Protein AF-A0A2S6QS52-F1 (afdb_monomer)

Foldseek 3Di:
DPPVVVVCLVVVLVPDVLLQVQLLCLLPCNVHPDPVVSLVSLQVSLQVVLVVVVVVVVVVVDDDDPVRSVVSSVSSNVSSNVSSVVNNVVVVVVVVVD

Solvent-accessible surface area (backbone atoms only — not comparable to full-atom values): 5265 Å² total; per-residue (Å²): 129,65,66,63,59,57,52,50,50,52,56,54,49,76,69,35,64,66,50,57,52,52,21,44,50,47,38,32,67,79,78,45,83,49,66,71,60,37,54,51,51,31,42,54,50,10,43,53,52,23,50,54,49,52,53,52,43,42,73,73,70,50,85,73,54,74,68,56,47,52,50,48,32,50,51,32,24,52,48,24,41,52,53,16,52,53,40,33,52,52,55,52,52,56,63,72,76,108

Secondary structure (DSSP, 8-state):
--HHHHHHHHHHHHT-HHHHHHHHHHHSTTT-S-HHHHHHHHHHHHHHHHHHHHHHHHHTT----HHHHHHHHHHHHHHHHHHHHHHHHHHHHHHHH-

Nearest PDB structures (foldseek):
  5cfb-assembly1_C  TM=4.568E-01  e=6.504E+00  Homo sapiens

Mean predicted aligned error: 4.73 Å

Sequence (98 aa):
MNYDFFHLLIIGSIKDPILWILSLVISSNVISSNFQRKLLYLSIAGIIWGYIRLYVYKSFGQQFNFEETLLLLFVCLLLMISVGIIFYFLIRCLKSII

Structure (mmCIF, N/CA/C/O backbone):
data_AF-A0A2S6QS52-F1
#
_entry.id   AF-A0A2S6QS52-F1
#
loop_
_atom_site.group_PDB
_atom_site.id
_atom_site.type_symbol
_atom_site.label_atom_id
_atom_site.label_alt_id
_atom_site.label_comp_id
_atom_site.label_asym_id
_atom_site.label_entity_id
_atom_site.label_seq_id
_atom_site.pdbx_PDB_ins_code
_atom_site.Cartn_x
_atom_site.Cartn_y
_atom_site.Cartn_z
_atom_site.occupancy
_atom_site.B_iso_or_equiv
_atom_site.auth_seq_id
_atom_site.auth_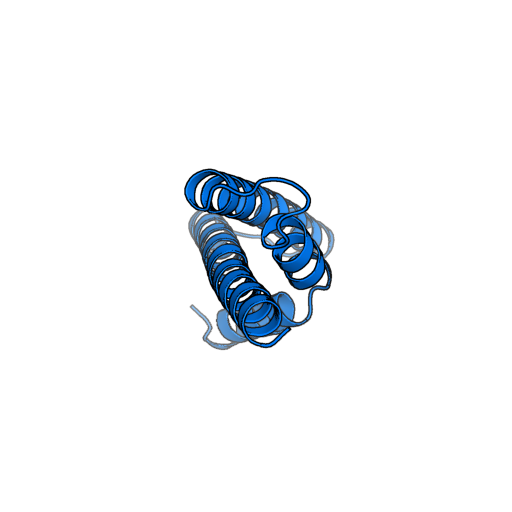comp_id
_atom_site.auth_asym_id
_atom_site.auth_atom_id
_atom_site.pdbx_PDB_model_num
ATOM 1 N N . MET A 1 1 ? 0.375 0.259 -21.963 1.00 50.47 1 MET A N 1
ATOM 2 C CA . MET A 1 1 ? 0.761 -0.613 -20.832 1.00 50.47 1 MET A CA 1
ATOM 3 C C . MET A 1 1 ? 0.190 -1.999 -21.067 1.00 50.47 1 MET A C 1
ATOM 5 O O . MET A 1 1 ? -0.972 -2.082 -21.442 1.00 50.47 1 MET A O 1
ATOM 9 N N . ASN A 1 2 ? 0.978 -3.063 -20.889 1.00 56.50 2 ASN A N 1
ATOM 10 C CA . ASN A 1 2 ? 0.460 -4.431 -20.980 1.00 56.50 2 ASN A CA 1
ATOM 11 C C . ASN A 1 2 ? -0.497 -4.670 -19.806 1.00 56.50 2 ASN A C 1
ATOM 13 O O . ASN A 1 2 ? -0.078 -4.577 -18.653 1.00 56.50 2 ASN A O 1
ATOM 17 N N . TYR A 1 3 ? -1.768 -4.963 -20.089 1.00 59.97 3 TYR A N 1
ATOM 18 C CA . TYR A 1 3 ? -2.777 -5.294 -19.075 1.00 59.97 3 TYR A CA 1
ATOM 19 C C . TYR A 1 3 ? -2.294 -6.397 -18.114 1.00 59.97 3 TYR A C 1
ATOM 21 O O . TYR A 1 3 ? -2.582 -6.341 -16.918 1.00 59.97 3 TYR A O 1
ATOM 29 N N . ASP A 1 4 ? -1.466 -7.319 -18.612 1.00 75.06 4 ASP A N 1
ATOM 30 C CA . ASP A 1 4 ? -0.837 -8.386 -17.829 1.00 75.06 4 ASP A CA 1
ATOM 31 C C . ASP A 1 4 ? 0.019 -7.864 -16.676 1.00 75.06 4 ASP A C 1
ATOM 33 O O . ASP A 1 4 ? -0.036 -8.404 -15.573 1.00 75.06 4 ASP A O 1
ATOM 37 N N . PHE A 1 5 ? 0.774 -6.783 -16.883 1.00 72.62 5 PHE A N 1
ATOM 38 C CA . PHE A 1 5 ? 1.644 -6.238 -15.843 1.00 72.62 5 PHE A CA 1
ATOM 39 C C . PHE A 1 5 ? 0.828 -5.702 -14.665 1.00 72.62 5 PHE A C 1
ATOM 41 O O . PHE A 1 5 ? 1.109 -6.027 -13.514 1.00 72.62 5 PHE A O 1
ATOM 48 N N . PHE A 1 6 ? -0.225 -4.934 -14.948 1.00 74.00 6 PHE A N 1
ATOM 49 C CA . PHE A 1 6 ? -1.088 -4.360 -13.915 1.00 74.00 6 PHE A CA 1
ATOM 50 C C . PHE A 1 6 ? -1.859 -5.448 -13.156 1.00 74.00 6 PHE A C 1
ATOM 52 O O . PHE A 1 6 ? -1.971 -5.408 -11.928 1.00 74.00 6 PHE A O 1
ATOM 59 N N . HIS A 1 7 ? -2.335 -6.467 -13.873 1.00 78.62 7 HIS A N 1
ATOM 60 C CA . HIS A 1 7 ? -3.050 -7.587 -13.272 1.00 78.62 7 HIS A CA 1
ATOM 61 C C . HIS A 1 7 ? -2.136 -8.443 -12.379 1.00 78.62 7 HIS A C 1
ATOM 63 O O . HIS A 1 7 ? -2.529 -8.830 -11.272 1.00 78.62 7 HIS A O 1
ATOM 69 N N . LEU A 1 8 ? -0.900 -8.701 -12.818 1.00 80.62 8 LEU A N 1
ATOM 70 C CA . LEU A 1 8 ? 0.117 -9.396 -12.025 1.00 80.62 8 LEU A CA 1
ATOM 71 C C . LEU A 1 8 ? 0.520 -8.585 -10.791 1.00 80.62 8 LEU A C 1
ATOM 73 O O . LEU A 1 8 ? 0.672 -9.152 -9.706 1.00 80.62 8 LEU A O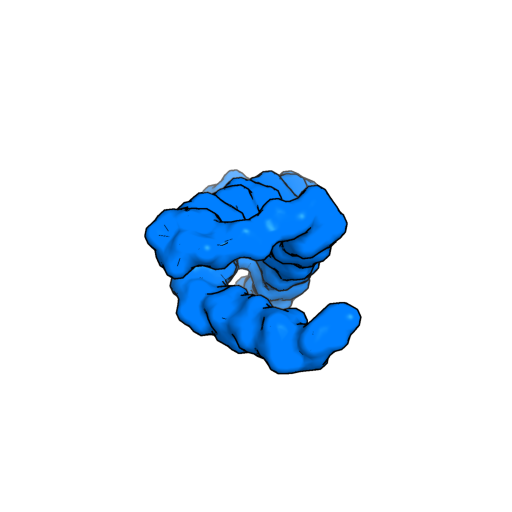 1
ATOM 77 N N . LEU A 1 9 ? 0.629 -7.262 -10.934 1.00 81.94 9 LEU A N 1
ATOM 78 C CA . LEU A 1 9 ? 0.930 -6.350 -9.837 1.00 81.94 9 LEU A CA 1
ATOM 79 C C . LEU A 1 9 ? -0.114 -6.487 -8.725 1.00 81.94 9 LEU A C 1
ATOM 81 O O . LEU A 1 9 ? 0.257 -6.758 -7.583 1.00 81.94 9 LEU A O 1
ATOM 85 N N . ILE A 1 10 ? -1.403 -6.384 -9.069 1.00 83.12 10 ILE A N 1
ATOM 86 C CA . ILE A 1 10 ? -2.519 -6.477 -8.117 1.00 83.12 10 ILE A CA 1
ATOM 87 C C . ILE A 1 10 ? -2.588 -7.858 -7.467 1.00 83.12 10 ILE A C 1
ATOM 89 O O . ILE A 1 10 ? -2.668 -7.945 -6.242 1.00 83.12 10 ILE A O 1
ATOM 93 N N . ILE A 1 11 ? -2.521 -8.943 -8.246 1.00 85.88 11 ILE A N 1
ATOM 94 C CA . ILE A 1 11 ? -2.572 -10.301 -7.679 1.00 85.88 11 ILE A CA 1
ATOM 95 C C . ILE A 1 11 ? -1.405 -10.519 -6.715 1.00 85.88 11 ILE A C 1
ATOM 97 O O . ILE A 1 11 ? -1.605 -11.036 -5.614 1.00 85.88 11 ILE A O 1
ATOM 101 N N . GLY A 1 12 ? -0.196 -10.111 -7.107 1.00 85.12 12 GLY A N 1
ATOM 102 C CA . GLY A 1 12 ? 0.970 -10.196 -6.237 1.00 85.12 12 GLY A CA 1
ATOM 103 C C . GLY A 1 12 ? 0.793 -9.374 -4.959 1.00 85.12 12 GLY A C 1
ATOM 104 O O . GLY A 1 12 ? 1.219 -9.815 -3.900 1.00 85.12 12 GLY A O 1
ATOM 105 N N . SER A 1 13 ? 0.112 -8.222 -5.039 1.00 85.94 13 SER A N 1
ATOM 106 C CA . SER A 1 13 ? -0.147 -7.347 -3.889 1.00 85.94 13 SER A CA 1
ATOM 107 C C . SER A 1 13 ? -1.042 -8.023 -2.870 1.00 85.94 13 SER A C 1
ATOM 109 O O . SER A 1 13 ? -0.769 -7.995 -1.678 1.00 85.94 13 SER A O 1
ATOM 111 N N . ILE A 1 14 ? -2.129 -8.619 -3.357 1.00 88.75 14 ILE A N 1
ATOM 112 C CA . ILE A 1 14 ? -3.148 -9.249 -2.520 1.00 88.75 14 ILE A CA 1
ATOM 113 C C . ILE A 1 14 ? -2.582 -10.495 -1.839 1.00 88.75 14 ILE A C 1
ATOM 115 O O . ILE A 1 14 ? -3.013 -10.848 -0.749 1.00 88.75 14 ILE A O 1
ATOM 119 N N . LYS A 1 15 ? -1.607 -11.168 -2.453 1.00 89.25 15 LYS A N 1
ATOM 120 C CA . LYS A 1 15 ? -0.945 -12.335 -1.856 1.00 89.25 15 LYS A CA 1
ATOM 121 C C . LYS A 1 15 ? 0.170 -11.971 -0.874 1.00 89.25 15 LYS A C 1
ATOM 123 O O . LYS A 1 15 ? 0.673 -12.865 -0.200 1.00 89.25 15 LYS A O 1
ATOM 128 N N . ASP A 1 16 ? 0.562 -10.702 -0.788 1.00 91.00 16 ASP A N 1
ATOM 129 C CA . ASP A 1 16 ? 1.662 -10.276 0.070 1.00 91.00 16 ASP A CA 1
ATOM 130 C C . ASP A 1 16 ? 1.218 -10.238 1.548 1.00 91.00 16 ASP A C 1
ATOM 132 O O . ASP A 1 16 ? 0.300 -9.486 1.897 1.00 91.00 16 ASP A O 1
ATOM 136 N N . PRO A 1 17 ? 1.843 -11.020 2.448 1.00 92.19 17 PRO A N 1
ATOM 137 C CA . PRO A 1 17 ? 1.468 -11.042 3.860 1.00 92.19 17 PRO A CA 1
ATOM 138 C C . PRO A 1 17 ? 1.666 -9.688 4.554 1.00 92.19 17 PRO A C 1
ATOM 140 O O . PRO A 1 17 ? 0.948 -9.395 5.514 1.00 92.19 17 PRO A O 1
ATOM 143 N N . ILE A 1 18 ? 2.587 -8.842 4.070 1.00 93.62 18 ILE A N 1
ATOM 144 C CA . ILE A 1 18 ? 2.861 -7.524 4.666 1.00 93.62 18 ILE A CA 1
ATOM 145 C C . ILE A 1 18 ? 1.605 -6.646 4.640 1.00 93.62 18 ILE A C 1
ATOM 147 O O . ILE A 1 18 ? 1.296 -5.993 5.640 1.00 93.62 18 ILE A O 1
ATOM 151 N N . LEU A 1 19 ? 0.855 -6.678 3.531 1.00 94.69 19 LEU A N 1
ATOM 152 C CA . LEU A 1 19 ? -0.397 -5.939 3.370 1.00 94.69 19 LEU A CA 1
ATOM 153 C C . LEU A 1 19 ? -1.388 -6.302 4.478 1.00 94.69 19 LEU A C 1
ATOM 155 O O . LEU A 1 19 ? -1.893 -5.421 5.173 1.00 94.69 19 LEU A O 1
ATOM 159 N N . TRP A 1 20 ? -1.643 -7.596 4.661 1.00 95.00 20 TRP A N 1
ATOM 160 C CA . TRP A 1 20 ? -2.639 -8.088 5.610 1.00 95.00 20 TRP A CA 1
ATOM 161 C C . TRP A 1 20 ? -2.239 -7.835 7.060 1.00 95.00 20 TRP A C 1
ATOM 163 O O . TRP A 1 20 ? -3.057 -7.343 7.838 1.00 95.00 20 TRP A O 1
ATOM 173 N N . ILE A 1 21 ? -0.984 -8.125 7.416 1.00 93.81 21 ILE A N 1
ATOM 174 C CA . ILE A 1 21 ? -0.487 -7.990 8.791 1.00 93.81 21 ILE A CA 1
ATOM 175 C C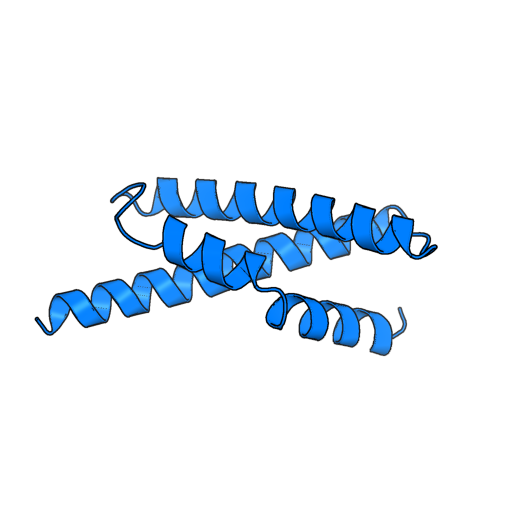 . ILE A 1 21 ? -0.487 -6.520 9.215 1.00 93.81 21 ILE A C 1
ATOM 177 O O . ILE A 1 21 ? -1.069 -6.187 10.248 1.00 93.81 21 ILE A O 1
ATOM 181 N N . LEU A 1 22 ? 0.116 -5.627 8.421 1.00 94.69 22 LEU A N 1
ATOM 182 C CA . LEU A 1 22 ? 0.178 -4.204 8.770 1.00 94.69 22 LEU A CA 1
ATOM 183 C C . LEU A 1 22 ? -1.213 -3.578 8.802 1.00 94.69 22 LEU A C 1
ATOM 185 O O . LEU A 1 22 ? -1.528 -2.858 9.751 1.00 94.69 22 LEU A O 1
ATOM 189 N N . SER A 1 23 ? -2.060 -3.891 7.816 1.00 93.94 23 SER A N 1
ATOM 190 C CA . SER A 1 23 ? -3.4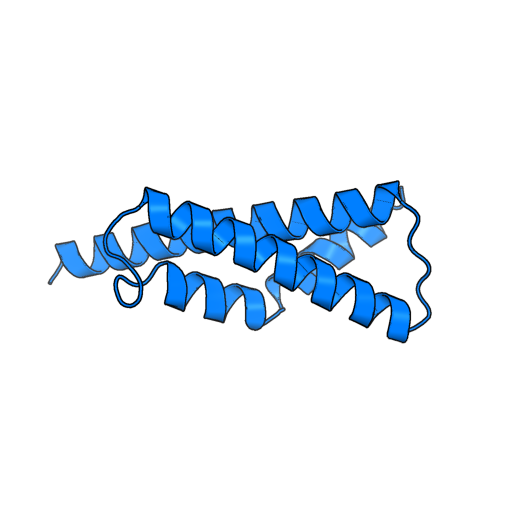33 -3.385 7.786 1.00 93.94 23 SER A CA 1
ATOM 191 C C . SER A 1 23 ? -4.204 -3.812 9.031 1.00 93.94 23 SER A C 1
ATOM 193 O O . SER A 1 23 ? -4.846 -2.981 9.665 1.00 93.94 23 SER A O 1
ATOM 195 N N . LEU A 1 24 ? -4.116 -5.085 9.427 1.00 94.12 24 LEU A N 1
ATOM 196 C CA . LEU A 1 24 ? -4.822 -5.599 10.599 1.00 94.12 24 LEU A CA 1
ATOM 197 C C . LEU A 1 24 ? -4.293 -4.980 11.896 1.00 94.12 24 LEU A C 1
ATOM 199 O O . LEU A 1 24 ? -5.089 -4.529 12.717 1.00 94.12 24 LEU A O 1
ATOM 203 N N . VAL A 1 25 ? -2.972 -4.908 12.076 1.00 93.44 25 VAL A N 1
ATOM 204 C CA . VAL A 1 25 ? -2.353 -4.354 13.291 1.00 93.44 25 VAL A CA 1
ATOM 205 C C . VAL A 1 25 ? -2.658 -2.861 13.439 1.00 93.44 25 VAL A C 1
ATOM 207 O O . VAL A 1 25 ? -3.065 -2.431 14.516 1.00 93.44 25 VAL A O 1
ATOM 210 N N . ILE A 1 26 ? -2.532 -2.066 12.375 1.00 92.88 26 ILE A N 1
ATOM 211 C CA . ILE A 1 26 ? -2.807 -0.620 12.421 1.00 92.88 26 ILE A CA 1
ATOM 212 C C . ILE A 1 26 ? -4.302 -0.341 12.579 1.00 92.88 26 ILE A C 1
ATOM 214 O O . ILE A 1 26 ? -4.696 0.563 13.324 1.00 92.88 26 ILE A O 1
ATOM 218 N N . SER A 1 27 ? -5.150 -1.117 11.904 1.00 91.50 27 SER A N 1
ATOM 219 C CA . SER A 1 27 ? -6.599 -0.972 12.029 1.00 91.50 27 SER A CA 1
ATOM 220 C C . SER A 1 27 ? -7.137 -1.499 13.348 1.00 91.50 27 SER A C 1
ATOM 222 O O . SER A 1 27 ? -8.169 -1.005 13.819 1.00 91.50 27 SER A O 1
ATOM 224 N N . SER A 1 28 ? -6.437 -2.429 13.995 1.00 84.62 28 SER A N 1
ATOM 225 C CA . SER A 1 28 ? -6.718 -2.790 15.377 1.00 84.62 28 SER A CA 1
ATOM 226 C C . SER A 1 28 ? -6.526 -1.567 16.279 1.00 84.62 28 SER A C 1
ATOM 228 O O . SER A 1 28 ? -5.670 -0.714 16.057 1.00 84.62 28 SER A O 1
ATOM 230 N N . ASN A 1 29 ? -7.348 -1.436 17.318 1.00 82.88 29 ASN A N 1
ATOM 231 C CA . ASN A 1 29 ? -7.210 -0.343 18.290 1.00 82.88 29 ASN A CA 1
ATOM 232 C C . ASN A 1 29 ? -5.934 -0.461 19.154 1.00 82.88 29 ASN A C 1
ATOM 234 O O . ASN A 1 29 ? -5.826 0.251 20.146 1.00 82.88 29 ASN A O 1
ATOM 238 N N . VAL A 1 30 ? -4.990 -1.343 18.798 1.00 81.12 30 VAL A N 1
ATOM 239 C CA . VAL A 1 30 ? -3.732 -1.566 19.520 1.00 81.12 30 VAL A CA 1
ATOM 240 C C . VAL A 1 30 ? -2.824 -0.338 19.438 1.00 81.12 30 VAL A C 1
ATOM 242 O O . VAL A 1 30 ? -2.281 0.075 20.455 1.00 81.12 30 VAL A O 1
ATOM 245 N N . ILE A 1 31 ? -2.677 0.273 18.256 1.00 80.38 31 ILE A N 1
ATOM 246 C CA . ILE A 1 31 ? -1.760 1.415 18.066 1.00 80.38 31 ILE A CA 1
ATOM 247 C C . ILE A 1 31 ? -2.444 2.751 18.386 1.00 80.38 31 ILE A C 1
ATOM 249 O O . ILE A 1 31 ? -1.866 3.632 19.020 1.00 80.38 31 ILE A O 1
ATOM 253 N N . SER A 1 32 ? -3.677 2.945 17.919 1.00 84.94 32 SER A N 1
ATOM 254 C CA . SER A 1 32 ? -4.436 4.172 18.170 1.00 84.94 32 SER A CA 1
ATOM 255 C C . SER A 1 32 ? -5.932 3.907 18.096 1.00 84.94 32 SER A C 1
ATOM 257 O O . SER A 1 32 ? -6.380 3.099 17.290 1.00 84.94 32 SER A O 1
ATOM 259 N N . SER A 1 33 ? -6.726 4.622 18.890 1.00 83.06 33 SER A N 1
ATOM 260 C CA . SER A 1 33 ? -8.190 4.614 18.794 1.00 83.06 33 SER A CA 1
ATOM 261 C C . SER A 1 33 ? -8.731 5.622 17.771 1.00 83.06 33 SER A C 1
ATOM 263 O O . SER A 1 33 ? -9.864 5.481 17.312 1.00 83.06 33 SER A O 1
ATOM 265 N N . ASN A 1 34 ? -7.935 6.624 17.378 1.00 90.81 34 ASN A N 1
ATOM 266 C CA . ASN A 1 34 ? -8.369 7.685 16.471 1.00 90.81 34 ASN A CA 1
ATOM 267 C C . ASN A 1 34 ? -8.246 7.248 15.001 1.00 90.81 34 ASN A C 1
ATOM 269 O O . ASN A 1 34 ? -7.154 6.930 14.526 1.00 90.81 34 ASN A O 1
ATOM 273 N N . PHE A 1 35 ? -9.360 7.297 14.265 1.00 88.38 35 PHE A N 1
ATOM 274 C CA . PHE A 1 35 ? -9.433 6.929 12.849 1.00 88.38 35 PHE A CA 1
ATOM 275 C C . PHE A 1 35 ? -8.468 7.732 11.963 1.00 88.38 35 PHE A C 1
ATOM 277 O O . PHE A 1 35 ? -7.799 7.151 11.113 1.00 88.38 35 PHE A O 1
ATOM 284 N N . GLN A 1 36 ? -8.322 9.041 12.194 1.00 91.50 36 GLN A N 1
ATOM 285 C CA . GLN A 1 36 ? -7.423 9.880 11.389 1.00 91.50 36 GLN A CA 1
ATOM 286 C C . GLN A 1 36 ? -5.956 9.457 11.541 1.00 91.50 36 GLN A C 1
ATOM 288 O O . GLN A 1 36 ? -5.220 9.396 10.558 1.00 91.50 36 GLN A O 1
ATOM 293 N N . ARG A 1 37 ? -5.538 9.099 12.764 1.00 92.94 37 ARG A N 1
ATOM 294 C CA . ARG A 1 37 ? -4.180 8.591 13.016 1.00 92.94 37 ARG A CA 1
ATOM 295 C C . ARG A 1 37 ? -3.952 7.246 12.336 1.00 92.94 37 ARG A C 1
ATOM 297 O O . ARG A 1 37 ? -2.904 7.056 11.732 1.00 92.94 37 ARG A O 1
ATOM 304 N N . LYS A 1 38 ? -4.941 6.346 12.368 1.00 93.75 38 LYS A N 1
ATOM 305 C CA . LYS A 1 38 ? -4.865 5.068 11.642 1.00 93.75 38 LYS A CA 1
ATOM 306 C C . LYS A 1 38 ? -4.694 5.279 10.146 1.00 93.75 38 LYS A C 1
ATOM 308 O O . LYS A 1 38 ? -3.841 4.642 9.546 1.00 93.75 38 LYS A O 1
ATOM 313 N N . LEU A 1 39 ? -5.465 6.191 9.558 1.00 94.00 39 LEU A N 1
ATOM 314 C CA . LEU A 1 39 ? -5.403 6.475 8.126 1.00 94.00 39 LEU A CA 1
ATOM 315 C C . LEU A 1 39 ? -4.030 7.034 7.722 1.00 94.00 39 LEU A C 1
ATOM 317 O O . LEU A 1 39 ? -3.469 6.617 6.709 1.00 94.00 39 LEU A O 1
ATOM 321 N N . LEU A 1 40 ? -3.441 7.891 8.560 1.00 95.56 40 LEU A N 1
ATOM 322 C CA . LEU A 1 40 ? -2.070 8.373 8.383 1.00 95.56 40 LEU A CA 1
ATOM 323 C C . LEU A 1 40 ? -1.048 7.227 8.476 1.00 95.56 40 LEU A C 1
ATOM 325 O O . LEU A 1 40 ? -0.188 7.108 7.604 1.00 95.56 40 LEU A O 1
ATOM 329 N N . TYR A 1 41 ? -1.159 6.348 9.475 1.00 94.94 41 TYR A N 1
ATOM 330 C CA . TYR A 1 41 ? -0.257 5.198 9.620 1.00 94.94 41 TYR A CA 1
ATOM 331 C C . TYR A 1 41 ? -0.374 4.201 8.464 1.00 94.94 41 TYR A C 1
ATOM 333 O O . TYR A 1 41 ? 0.650 3.759 7.950 1.00 94.94 41 TYR A O 1
ATOM 341 N N . LEU A 1 42 ? -1.592 3.898 8.007 1.00 95.94 42 LEU A N 1
ATOM 342 C CA . LEU A 1 42 ? -1.834 3.070 6.822 1.00 95.94 42 LEU A CA 1
ATOM 343 C C . LEU A 1 42 ? -1.229 3.706 5.566 1.00 95.94 42 LEU A C 1
ATOM 345 O O . LEU A 1 42 ? -0.634 3.004 4.754 1.00 95.94 42 LEU A O 1
ATOM 349 N N . SER A 1 43 ? -1.323 5.031 5.423 1.00 96.31 43 SER A N 1
ATOM 350 C CA . SER A 1 43 ? -0.740 5.743 4.278 1.00 96.31 43 SER A CA 1
ATOM 351 C C . SER A 1 43 ? 0.787 5.628 4.263 1.00 96.31 43 SER A C 1
ATOM 353 O O . SER A 1 43 ? 1.369 5.263 3.241 1.00 96.31 43 SER A O 1
ATOM 355 N N . ILE A 1 44 ? 1.441 5.868 5.406 1.00 96.38 44 ILE A N 1
ATOM 356 C CA . ILE A 1 44 ? 2.900 5.727 5.539 1.00 96.38 44 ILE A CA 1
ATOM 357 C C . ILE A 1 44 ? 3.323 4.272 5.295 1.00 96.38 44 ILE A C 1
ATOM 359 O O . ILE A 1 44 ? 4.250 4.023 4.525 1.00 96.38 44 ILE A O 1
ATOM 363 N N . ALA A 1 45 ? 2.616 3.309 5.894 1.00 95.75 45 ALA A N 1
ATOM 364 C CA . ALA A 1 45 ? 2.881 1.884 5.711 1.00 95.75 45 ALA A CA 1
ATOM 365 C C . ALA A 1 45 ? 2.742 1.452 4.243 1.00 95.75 45 ALA A C 1
ATOM 367 O O . ALA A 1 45 ? 3.583 0.707 3.747 1.00 95.75 45 ALA A O 1
ATOM 368 N N . GLY A 1 46 ? 1.728 1.953 3.531 1.00 96.38 46 GLY A N 1
ATOM 369 C CA . GLY A 1 46 ? 1.514 1.668 2.112 1.00 96.38 46 GLY A CA 1
ATOM 370 C C . GLY A 1 46 ? 2.651 2.177 1.226 1.00 96.38 46 GLY A C 1
ATOM 371 O O . GLY A 1 46 ? 3.096 1.458 0.332 1.00 96.38 46 GLY A O 1
ATOM 372 N N . ILE A 1 47 ? 3.179 3.372 1.513 1.00 96.50 47 ILE A N 1
ATOM 373 C CA . ILE A 1 47 ? 4.336 3.933 0.795 1.00 96.50 47 ILE A CA 1
ATOM 374 C C . ILE A 1 47 ? 5.599 3.115 1.079 1.00 96.50 47 ILE A C 1
ATOM 376 O O . ILE A 1 47 ? 6.300 2.732 0.142 1.00 96.50 47 ILE A O 1
ATOM 380 N N . ILE A 1 48 ? 5.882 2.815 2.353 1.00 96.69 48 ILE A N 1
ATOM 381 C CA . ILE A 1 48 ? 7.048 2.008 2.750 1.00 96.69 48 ILE A CA 1
ATOM 382 C C . ILE A 1 48 ? 6.992 0.635 2.077 1.00 96.69 48 ILE A C 1
ATOM 384 O O . ILE A 1 48 ? 7.970 0.199 1.471 1.00 96.69 48 ILE A O 1
ATOM 388 N N . TRP A 1 49 ? 5.836 -0.023 2.128 1.00 95.69 49 TRP A N 1
ATOM 389 C CA . TRP A 1 49 ? 5.623 -1.311 1.478 1.00 95.69 49 TRP A CA 1
ATOM 390 C C . TRP A 1 49 ? 5.791 -1.228 -0.045 1.00 95.69 49 TRP A C 1
ATOM 392 O O . TRP A 1 49 ? 6.445 -2.085 -0.641 1.00 95.69 49 TRP A O 1
ATOM 402 N N . GLY A 1 50 ? 5.294 -0.161 -0.675 1.00 94.88 50 GLY A N 1
ATOM 403 C CA . GLY A 1 50 ? 5.524 0.104 -2.093 1.00 94.88 50 GLY A CA 1
ATOM 404 C C . GLY A 1 50 ? 7.008 0.215 -2.453 1.00 94.88 50 GLY A C 1
ATOM 405 O O . GLY A 1 50 ? 7.439 -0.388 -3.436 1.00 94.88 50 GLY A O 1
ATOM 406 N N . TYR A 1 51 ? 7.809 0.902 -1.634 1.00 94.75 51 TYR A N 1
ATOM 407 C CA . TYR A 1 51 ? 9.259 0.978 -1.836 1.00 94.75 51 TYR A CA 1
ATOM 408 C C . TYR A 1 51 ? 9.953 -0.365 -1.636 1.00 94.75 51 TYR A C 1
ATOM 410 O O . TYR A 1 51 ? 10.771 -0.741 -2.475 1.00 94.75 51 TYR A O 1
ATOM 418 N N . ILE A 1 52 ? 9.619 -1.106 -0.573 1.00 93.75 52 ILE A N 1
ATOM 419 C CA . ILE A 1 52 ? 10.155 -2.459 -0.351 1.00 93.75 52 ILE A CA 1
ATOM 420 C C . ILE A 1 52 ? 9.947 -3.292 -1.615 1.00 93.75 52 ILE A C 1
ATOM 422 O O . ILE A 1 52 ? 10.883 -3.892 -2.141 1.00 93.75 52 ILE A O 1
ATOM 426 N N . ARG A 1 53 ? 8.734 -3.256 -2.162 1.00 92.00 53 ARG A N 1
ATOM 427 C CA . ARG A 1 53 ? 8.378 -4.049 -3.330 1.00 92.00 53 ARG A CA 1
ATOM 428 C C . ARG A 1 53 ? 9.051 -3.587 -4.619 1.00 92.00 53 ARG A C 1
ATOM 430 O O . ARG A 1 53 ? 9.475 -4.430 -5.405 1.00 92.00 53 ARG A O 1
ATOM 437 N N . LEU A 1 54 ? 9.212 -2.278 -4.811 1.00 92.69 54 LEU A N 1
ATOM 438 C CA . LEU A 1 54 ? 10.000 -1.725 -5.914 1.00 92.69 54 LEU A CA 1
ATOM 439 C C . LEU A 1 54 ? 11.423 -2.297 -5.909 1.00 92.69 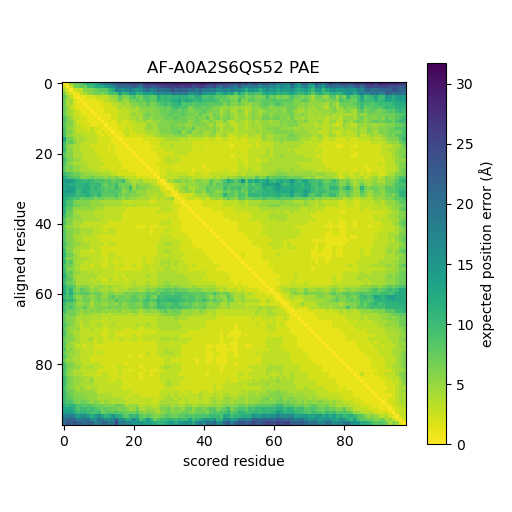54 LEU A C 1
ATOM 441 O O . LEU A 1 54 ? 11.919 -2.739 -6.944 1.00 92.69 54 LEU A O 1
ATOM 445 N N . TYR A 1 55 ? 12.079 -2.301 -4.746 1.00 92.06 55 TYR A N 1
ATOM 446 C CA . TYR A 1 55 ? 13.447 -2.802 -4.619 1.00 92.06 55 TYR A CA 1
ATOM 447 C C . TYR A 1 55 ? 13.535 -4.322 -4.754 1.00 92.06 55 TYR A C 1
ATOM 449 O O . TYR A 1 55 ? 14.488 -4.814 -5.355 1.00 92.06 55 TYR A O 1
ATOM 457 N N . VAL A 1 56 ? 12.522 -5.059 -4.293 1.00 90.06 56 VAL A N 1
ATOM 458 C CA . VAL A 1 56 ? 12.412 -6.500 -4.554 1.00 90.06 56 VAL A CA 1
ATOM 459 C C . VAL A 1 56 ? 12.335 -6.764 -6.059 1.00 90.06 56 VAL A C 1
ATOM 461 O O . VAL A 1 56 ? 13.125 -7.551 -6.576 1.00 90.06 56 VAL A O 1
ATOM 464 N N . TYR A 1 57 ? 11.480 -6.064 -6.806 1.00 88.94 57 TYR A N 1
ATOM 465 C CA . TYR A 1 57 ? 11.413 -6.261 -8.256 1.00 88.94 57 TYR A CA 1
ATOM 466 C C . TYR A 1 57 ? 12.692 -5.848 -8.988 1.00 88.94 57 TYR A C 1
ATOM 468 O O . TYR A 1 57 ? 13.137 -6.568 -9.885 1.00 88.94 57 TYR A O 1
ATOM 476 N N . LYS A 1 58 ? 13.340 -4.757 -8.562 1.00 89.69 58 LYS A N 1
ATOM 477 C CA . LYS A 1 58 ? 14.661 -4.371 -9.083 1.00 89.69 58 LYS A CA 1
ATOM 478 C C . LYS A 1 58 ? 15.723 -5.439 -8.813 1.00 89.69 58 LYS A C 1
ATOM 480 O O . LYS A 1 58 ? 16.545 -5.696 -9.688 1.00 89.69 58 LYS A O 1
ATOM 485 N N . SER A 1 59 ? 15.685 -6.103 -7.655 1.00 90.44 59 SER A N 1
ATOM 486 C CA . SER A 1 59 ? 16.602 -7.212 -7.341 1.00 90.44 59 SER A CA 1
ATOM 487 C C . SER A 1 59 ? 16.389 -8.447 -8.225 1.00 90.44 59 SER A C 1
ATOM 489 O O . SER A 1 59 ? 17.344 -9.164 -8.502 1.00 90.44 59 SER A O 1
ATOM 491 N N . PHE A 1 60 ? 15.176 -8.644 -8.751 1.00 89.25 60 PHE A N 1
AT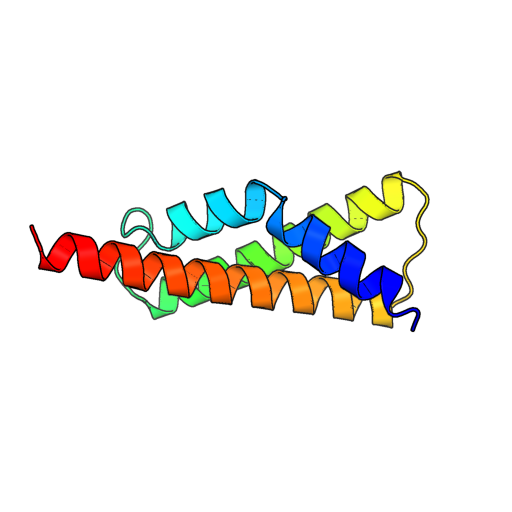OM 492 C CA . PHE A 1 60 ? 14.875 -9.668 -9.759 1.00 89.25 60 PHE A CA 1
ATOM 493 C C . PHE A 1 60 ? 15.210 -9.237 -11.197 1.00 89.25 60 PHE A C 1
ATOM 495 O O . PHE A 1 60 ? 14.874 -9.942 -12.146 1.00 89.25 60 PHE A O 1
ATOM 502 N N . GLY A 1 61 ? 15.867 -8.086 -11.377 1.00 86.69 61 GLY A N 1
ATOM 503 C CA . GLY A 1 61 ? 16.304 -7.584 -12.679 1.00 86.69 61 GLY A CA 1
ATOM 504 C C . GLY A 1 61 ? 15.241 -6.808 -13.458 1.00 86.69 61 GLY A C 1
ATOM 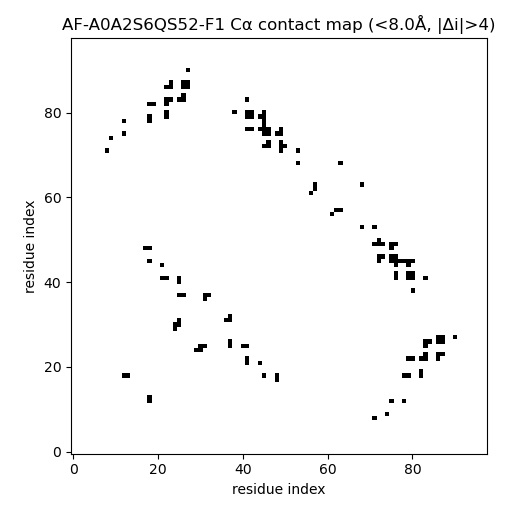505 O O . GLY A 1 61 ? 15.488 -6.447 -14.608 1.00 86.69 61 GLY A O 1
ATOM 506 N N . GLN A 1 62 ? 14.076 -6.514 -12.866 1.00 85.81 62 GLN A N 1
ATOM 507 C CA . GLN A 1 62 ? 13.086 -5.659 -13.520 1.00 85.81 62 GLN A CA 1
ATOM 508 C C . GLN A 1 62 ? 13.506 -4.189 -13.464 1.00 85.81 62 GLN A C 1
ATOM 510 O O . GLN A 1 62 ? 13.810 -3.643 -12.400 1.00 85.81 62 GLN A O 1
ATOM 515 N N . GLN A 1 63 ? 13.478 -3.531 -14.619 1.00 87.81 63 GLN A N 1
ATOM 516 C CA . GLN A 1 63 ? 13.672 -2.091 -14.717 1.00 87.81 63 GLN A CA 1
ATOM 517 C C . GLN A 1 63 ? 12.312 -1.402 -14.686 1.00 87.81 63 GLN A C 1
ATOM 519 O O . GLN A 1 63 ? 11.405 -1.792 -15.410 1.00 87.81 63 GLN A O 1
ATOM 524 N N . PHE A 1 64 ? 12.190 -0.396 -13.823 1.00 84.62 64 PHE A N 1
ATOM 525 C CA . PHE A 1 64 ? 10.988 0.418 -13.688 1.00 84.62 64 PHE A CA 1
ATOM 526 C C . PHE A 1 64 ? 11.301 1.832 -14.141 1.00 84.62 64 PHE A C 1
ATOM 528 O O . PHE A 1 64 ? 12.238 2.455 -13.625 1.00 84.62 64 PHE A O 1
ATOM 535 N N . ASN A 1 65 ? 10.475 2.355 -15.037 1.00 90.69 65 ASN A N 1
ATOM 536 C CA . ASN A 1 65 ? 10.474 3.773 -15.361 1.00 90.69 65 ASN A CA 1
ATOM 537 C C . ASN A 1 65 ? 9.888 4.601 -14.204 1.00 90.69 65 ASN A C 1
ATOM 539 O O . ASN A 1 65 ? 9.278 4.079 -13.262 1.00 90.69 65 ASN A O 1
ATOM 543 N N . PHE A 1 66 ? 10.065 5.922 -14.269 1.00 88.62 66 PHE A N 1
ATOM 544 C CA . PHE A 1 66 ? 9.545 6.840 -13.251 1.00 88.62 66 PHE A CA 1
ATOM 545 C C . PHE A 1 66 ? 8.016 6.740 -13.106 1.00 88.62 66 PHE A C 1
ATOM 547 O O . PHE A 1 66 ? 7.506 6.633 -11.992 1.00 88.62 66 PHE A O 1
ATOM 554 N N . GLU A 1 67 ? 7.293 6.681 -14.227 1.00 89.12 67 GLU A N 1
ATOM 555 C CA . GLU A 1 67 ? 5.831 6.540 -14.245 1.00 89.12 67 GLU A CA 1
ATOM 556 C C . GLU A 1 67 ? 5.365 5.214 -13.625 1.00 89.12 67 GLU A C 1
ATOM 558 O O . GLU A 1 67 ? 4.437 5.192 -12.820 1.00 89.12 67 GLU A O 1
ATOM 563 N N . GLU A 1 68 ? 6.045 4.109 -13.938 1.00 87.69 68 GLU A N 1
ATOM 564 C CA . GLU A 1 68 ? 5.737 2.780 -13.392 1.00 87.69 68 GLU A CA 1
ATOM 565 C C . GLU A 1 68 ? 6.019 2.707 -11.890 1.00 87.69 68 GLU A C 1
ATOM 567 O O . GLU A 1 68 ? 5.278 2.071 -11.142 1.00 87.69 68 GLU A O 1
ATOM 572 N N . THR A 1 69 ? 7.066 3.401 -11.437 1.00 91.88 69 THR A N 1
ATOM 573 C CA . THR A 1 69 ? 7.395 3.528 -10.014 1.00 91.88 69 THR A CA 1
ATOM 574 C C . THR A 1 69 ? 6.294 4.278 -9.268 1.00 91.88 69 THR A C 1
ATOM 576 O O . THR A 1 69 ? 5.828 3.810 -8.228 1.00 91.88 69 THR A O 1
ATOM 579 N N . LEU A 1 70 ? 5.841 5.416 -9.804 1.00 92.88 70 LEU A N 1
ATOM 580 C CA . LEU A 1 70 ? 4.734 6.177 -9.222 1.00 92.88 70 LEU A CA 1
ATOM 581 C C . LEU A 1 70 ? 3.445 5.355 -9.181 1.00 92.88 70 LEU A C 1
ATOM 583 O O . LEU A 1 70 ? 2.763 5.332 -8.156 1.00 92.88 70 LEU A O 1
ATOM 587 N N . LEU A 1 71 ? 3.140 4.644 -10.264 1.00 91.31 71 LEU A N 1
ATOM 588 C CA . LEU A 1 71 ? 1.961 3.792 -10.355 1.00 91.31 71 LEU A CA 1
ATOM 589 C C . LEU A 1 71 ? 2.010 2.637 -9.342 1.00 91.31 71 LEU A C 1
ATOM 591 O O . LEU A 1 71 ? 1.017 2.394 -8.658 1.00 91.31 71 LEU A O 1
ATOM 595 N N . LEU A 1 72 ? 3.159 1.972 -9.177 1.00 91.69 72 LEU A N 1
ATOM 596 C CA . LEU A 1 72 ? 3.353 0.937 -8.154 1.00 91.69 72 LEU A CA 1
ATOM 597 C C . LEU A 1 72 ? 3.100 1.493 -6.746 1.00 91.69 72 LEU A C 1
ATOM 599 O O . LEU A 1 72 ? 2.333 0.905 -5.982 1.00 91.69 72 LEU A O 1
ATOM 603 N N . LEU A 1 73 ? 3.726 2.624 -6.405 1.00 94.75 73 LEU A N 1
ATOM 604 C CA . LEU A 1 73 ? 3.566 3.258 -5.092 1.00 94.75 73 LEU A CA 1
ATOM 605 C C . LEU A 1 73 ? 2.106 3.640 -4.832 1.00 94.75 73 LEU A C 1
ATOM 607 O O . LEU A 1 73 ? 1.588 3.400 -3.740 1.00 94.75 73 LEU A O 1
ATOM 611 N N . PHE A 1 74 ? 1.432 4.185 -5.843 1.00 94.38 74 PHE A N 1
ATOM 612 C CA . PHE A 1 74 ? 0.030 4.568 -5.751 1.00 94.38 74 PHE A CA 1
ATOM 613 C C . PHE A 1 74 ? -0.886 3.360 -5.520 1.00 94.38 74 PHE A C 1
ATOM 615 O O . PHE A 1 74 ? -1.742 3.398 -4.634 1.00 94.38 74 PHE A O 1
ATOM 622 N N . VAL A 1 75 ? -0.672 2.257 -6.246 1.00 93.12 75 VAL A N 1
ATOM 623 C CA . VAL A 1 75 ? -1.436 1.016 -6.047 1.00 93.12 75 VAL A CA 1
ATOM 624 C C . VAL A 1 75 ? -1.202 0.445 -4.647 1.00 93.12 75 VAL A C 1
ATOM 626 O O . VAL A 1 75 ? -2.162 0.066 -3.977 1.00 93.12 75 VAL A O 1
ATOM 629 N N . CYS A 1 76 ? 0.045 0.415 -4.170 1.00 94.88 76 CYS A N 1
ATOM 630 C CA . CYS A 1 76 ? 0.359 -0.074 -2.826 1.00 94.88 76 CYS A CA 1
ATOM 631 C C . CYS A 1 76 ? -0.300 0.777 -1.729 1.00 94.88 76 CYS A C 1
ATOM 633 O O . CYS A 1 76 ? -0.851 0.226 -0.773 1.00 94.88 76 CYS A O 1
ATOM 635 N N . LEU A 1 77 ? -0.308 2.104 -1.887 1.00 96.25 77 LEU A N 1
ATOM 636 C CA . LEU A 1 77 ? -0.999 3.019 -0.979 1.00 96.25 77 LEU A CA 1
ATOM 637 C C . LEU A 1 77 ? -2.513 2.771 -0.965 1.00 96.25 77 LEU A C 1
ATOM 639 O O . LEU A 1 77 ? -3.096 2.612 0.109 1.00 96.25 77 LEU A O 1
ATOM 643 N N . LEU A 1 78 ? -3.147 2.686 -2.137 1.00 95.81 78 LEU A N 1
ATOM 644 C CA . LEU A 1 78 ? -4.588 2.440 -2.234 1.00 95.81 78 LEU A CA 1
ATOM 645 C C . LEU A 1 78 ? -4.986 1.092 -1.630 1.00 95.81 78 LEU A C 1
ATOM 647 O O . LEU A 1 78 ? -5.985 1.006 -0.913 1.00 95.81 78 LEU A O 1
ATOM 651 N N . LEU A 1 79 ? -4.205 0.042 -1.884 1.00 95.31 79 LEU A N 1
ATOM 652 C CA . LEU A 1 79 ? -4.462 -1.281 -1.320 1.00 95.31 79 LEU A CA 1
ATOM 653 C C . LEU A 1 79 ? -4.323 -1.286 0.203 1.00 95.31 79 LEU A C 1
A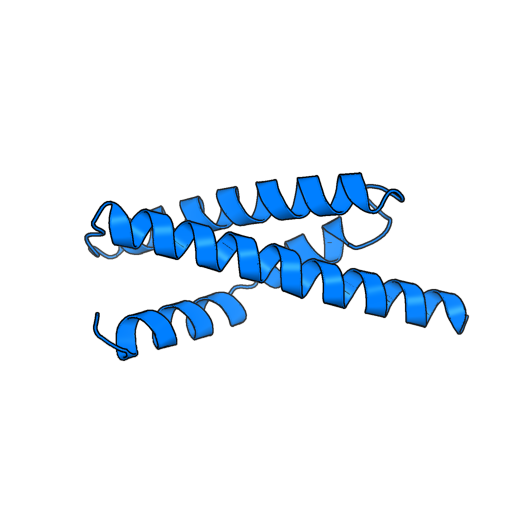TOM 655 O O . LEU A 1 79 ? -5.216 -1.780 0.885 1.00 95.31 79 LEU A O 1
ATOM 659 N N . MET A 1 80 ? -3.268 -0.679 0.751 1.00 96.50 80 MET A N 1
ATOM 660 C CA . MET A 1 80 ? -3.076 -0.607 2.204 1.00 96.50 80 MET A CA 1
ATOM 661 C C . MET A 1 80 ? -4.218 0.152 2.894 1.00 96.50 80 MET A C 1
ATOM 663 O O . MET A 1 80 ? -4.758 -0.301 3.903 1.00 96.50 80 MET A O 1
ATOM 667 N N . ILE A 1 81 ? -4.635 1.291 2.333 1.00 96.38 81 ILE A N 1
ATOM 668 C CA . ILE A 1 81 ? -5.733 2.085 2.895 1.00 96.38 81 ILE A CA 1
ATOM 669 C C . ILE A 1 81 ? -7.060 1.328 2.792 1.00 96.38 81 ILE A C 1
ATOM 671 O O . ILE A 1 81 ? -7.790 1.247 3.779 1.00 96.38 81 ILE A O 1
ATOM 675 N N . SER A 1 82 ? -7.380 0.759 1.628 1.00 95.69 82 SER A N 1
ATOM 676 C CA . SER A 1 82 ? -8.650 0.050 1.419 1.00 95.69 82 SER A CA 1
ATOM 677 C C . SER A 1 82 ? -8.779 -1.182 2.318 1.00 95.69 82 SER A C 1
ATOM 679 O O . SER A 1 82 ? -9.778 -1.306 3.029 1.00 95.69 82 SER A O 1
ATOM 681 N N . VAL A 1 83 ? -7.757 -2.041 2.372 1.00 95.81 83 VAL A N 1
ATOM 682 C CA . VAL A 1 83 ? -7.739 -3.217 3.260 1.00 95.81 83 VAL A CA 1
ATOM 683 C C . VAL A 1 83 ? -7.779 -2.791 4.728 1.00 95.81 83 VAL A C 1
ATOM 685 O O . VAL A 1 83 ? -8.549 -3.347 5.515 1.00 95.81 83 VAL A O 1
ATOM 688 N N . GLY A 1 84 ? -7.022 -1.758 5.102 1.00 94.25 84 GLY A N 1
ATOM 689 C CA . GLY A 1 84 ? -7.054 -1.202 6.450 1.00 94.25 84 GLY A CA 1
ATOM 690 C C . GLY A 1 84 ? -8.446 -0.708 6.858 1.00 94.25 84 GLY A C 1
ATOM 691 O O . GLY A 1 84 ? -8.914 -1.034 7.952 1.00 94.25 84 GLY A O 1
ATOM 692 N N . ILE A 1 85 ? -9.150 0.019 5.988 1.00 94.00 85 ILE A N 1
ATOM 693 C CA . ILE A 1 85 ? -10.522 0.480 6.248 1.00 94.00 85 ILE A CA 1
ATOM 694 C C . ILE A 1 85 ? -11.475 -0.710 6.415 1.00 94.00 85 ILE A C 1
ATOM 696 O O . ILE A 1 85 ? -12.266 -0.721 7.361 1.00 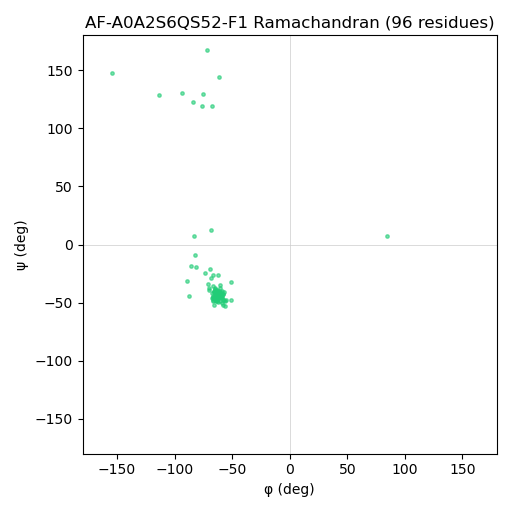94.00 85 ILE A O 1
ATOM 700 N N . ILE A 1 86 ? -11.371 -1.731 5.558 1.00 94.94 86 ILE A N 1
ATOM 701 C CA . ILE A 1 86 ? -12.177 -2.958 5.666 1.00 94.94 86 ILE A CA 1
ATOM 702 C C . ILE A 1 86 ? -11.969 -3.617 7.035 1.00 94.94 86 ILE A C 1
ATOM 704 O O . ILE A 1 86 ? -12.943 -3.908 7.734 1.00 94.94 86 ILE A O 1
ATOM 708 N N . PHE A 1 87 ? -10.718 -3.783 7.475 1.00 94.38 87 PHE A N 1
ATOM 709 C CA . PHE A 1 87 ? -10.433 -4.347 8.796 1.00 94.38 87 PHE A CA 1
ATOM 710 C C . PHE A 1 87 ? -10.926 -3.478 9.947 1.00 94.38 87 PHE A C 1
ATOM 712 O O . PHE A 1 87 ? -11.426 -4.006 10.940 1.00 94.38 87 PHE A O 1
ATOM 719 N N . TYR A 1 88 ? -10.831 -2.156 9.824 1.00 92.06 88 TYR A N 1
ATOM 720 C CA . TYR A 1 88 ? -11.361 -1.249 10.836 1.00 92.06 88 TYR A CA 1
ATOM 721 C C . TYR A 1 88 ? -12.871 -1.448 11.028 1.00 92.06 88 TYR A C 1
ATOM 723 O O . TYR A 1 88 ? -13.335 -1.553 12.168 1.00 92.06 88 TYR A O 1
ATOM 731 N N . PHE A 1 89 ? -13.627 -1.551 9.931 1.00 91.00 89 PHE A N 1
ATOM 732 C CA . PHE A 1 89 ? -15.061 -1.829 9.991 1.00 91.00 89 PHE A CA 1
ATOM 733 C C . PHE A 1 89 ? -15.357 -3.219 10.559 1.00 91.00 89 PHE A C 1
ATOM 735 O O . PHE A 1 89 ? -16.182 -3.319 11.464 1.00 91.00 89 PHE A O 1
ATOM 742 N N . LEU A 1 90 ? -14.646 -4.262 10.118 1.00 91.69 90 LEU A N 1
ATOM 743 C CA . LEU A 1 90 ? -14.809 -5.625 10.644 1.00 91.69 90 LEU A CA 1
ATOM 744 C C . LEU A 1 90 ? -14.611 -5.686 12.165 1.00 91.69 90 LEU A C 1
ATOM 746 O O . LEU A 1 90 ? -15.459 -6.217 12.882 1.00 91.69 90 LEU A O 1
ATOM 750 N N . ILE A 1 91 ? -13.532 -5.088 12.676 1.00 89.25 91 ILE A N 1
ATOM 751 C CA . ILE A 1 91 ? -13.231 -5.060 14.117 1.00 89.25 91 ILE A CA 1
ATOM 752 C C . ILE A 1 91 ? -14.303 -4.278 14.884 1.00 89.25 91 ILE A C 1
ATOM 754 O O . ILE A 1 91 ? -14.706 -4.678 15.978 1.00 89.25 91 ILE A O 1
ATOM 758 N N . ARG A 1 92 ? -14.786 -3.165 14.321 1.00 87.44 92 ARG A N 1
ATOM 759 C CA . ARG A 1 92 ? -15.851 -2.367 14.937 1.00 87.44 92 ARG A CA 1
ATOM 760 C C . ARG A 1 92 ? -17.175 -3.132 14.996 1.00 87.44 92 ARG A C 1
ATOM 762 O O . ARG A 1 92 ? -17.841 -3.061 16.024 1.00 87.44 92 ARG A O 1
ATOM 769 N N . CYS A 1 93 ? -17.530 -3.867 13.943 1.00 86.69 93 CYS A N 1
ATOM 770 C CA . CYS A 1 93 ? -18.713 -4.727 13.922 1.00 86.69 93 CYS A CA 1
ATOM 771 C C . CYS A 1 93 ? -18.615 -5.838 14.973 1.00 86.69 93 CYS A C 1
ATOM 773 O O . CYS A 1 93 ? -19.545 -6.000 15.754 1.00 86.69 93 CYS A O 1
ATOM 775 N N . LEU A 1 94 ? -17.475 -6.533 15.062 1.00 87.25 94 LEU A N 1
ATOM 776 C CA . LEU A 1 94 ? -17.258 -7.577 16.072 1.00 87.25 94 LEU A CA 1
ATOM 777 C C . LEU A 1 94 ? -17.411 -7.038 17.499 1.00 87.25 94 LEU A C 1
ATOM 779 O O . LEU A 1 94 ? -18.078 -7.655 18.322 1.00 87.25 94 LEU A O 1
ATOM 783 N N . LYS A 1 95 ? -16.861 -5.851 17.778 1.00 82.19 95 LYS A N 1
ATOM 784 C CA . LYS A 1 95 ? -16.989 -5.206 19.092 1.00 82.19 95 LYS A CA 1
ATOM 785 C C . LYS A 1 95 ? -18.411 -4.716 19.402 1.00 82.19 95 LYS A C 1
ATOM 787 O O . LYS A 1 95 ? -18.713 -4.467 20.554 1.00 82.19 95 LYS A O 1
ATOM 792 N N . SER A 1 96 ? -19.261 -4.516 18.397 1.00 79.88 96 SER A N 1
ATOM 793 C CA . SER A 1 96 ? -20.659 -4.122 18.615 1.00 79.88 96 SER A CA 1
ATOM 794 C C . SER A 1 96 ? -21.568 -5.305 18.952 1.00 79.88 96 SER A C 1
ATOM 796 O O . SER A 1 96 ? -22.680 -5.079 19.418 1.00 79.88 96 SER A O 1
ATOM 798 N N . ILE A 1 97 ? -21.143 -6.528 18.628 1.00 74.12 97 ILE A N 1
ATOM 799 C CA . ILE A 1 97 ? -21.924 -7.756 18.827 1.00 74.12 97 ILE A CA 1
ATOM 800 C C . ILE A 1 97 ? -21.655 -8.360 20.216 1.00 74.12 97 ILE A C 1
ATOM 802 O O . ILE A 1 97 ? -22.544 -8.995 20.776 1.00 74.12 97 ILE A O 1
ATOM 806 N N . ILE A 1 98 ? -20.436 -8.174 20.738 1.00 59.62 98 ILE A N 1
ATOM 807 C CA . ILE A 1 98 ? -19.968 -8.633 22.058 1.00 59.62 98 ILE A CA 1
ATOM 808 C C . ILE A 1 98 ? -20.257 -7.560 23.106 1.00 59.62 98 ILE A C 1
ATOM 810 O O . ILE A 1 98 ? -20.781 -7.924 24.180 1.00 59.62 98 ILE A O 1
#

Radius of gyration: 14.93 Å; Cα contacts (8 Å, |Δi|>4): 77; chains: 1; bounding box: 38×22×43 Å

pLDDT: mean 88.8, std 8.72, range [50.47, 96.69]